Protein AF-A0A7Y4VG18-F1 (afdb_monomer_lite)

Foldseek 3Di:
DFDPAWDWAFQVVDPQTKIWIWGADPVQQKIWIWIDSPHPPDIDTDDIDHHDAQWANWDFDNYADPQFKTKTKTFRPDPVSVRDIDIDIDGRDDDD

Sequence (96 aa):
MARNDGFFATPAREPHSPLYCVGQDAASNRLVCLESEDNGETWRDHAVSEAVMNPYAIGGRREVTADGWIIGSFTDQTPEGGGKVYFFCIPAARKP

Secondary structure (DSSP, 8-state):
-EEEEEEEEB-TTSTTPPEEEEEEETTTTEEEEEEESSTTSS-EEEEEEEE-SSEEEEEE-SB--TTSEEEEEEEE-STTTTT-EEEEEEESS---

pLDDT: mean 88.81, std 12.31, range [38.75, 97.75]

Radius of gyration: 13.37 Å; chains: 1; bounding box: 31×26×40 Å

Structure (mmCIF, N/CA/C/O backbone):
data_AF-A0A7Y4VG18-F1
#
_entry.id   AF-A0A7Y4VG18-F1
#
loop_
_atom_site.group_PDB
_atom_site.id
_atom_site.type_symbol
_atom_site.label_atom_id
_atom_site.label_alt_id
_atom_site.label_comp_id
_atom_site.label_asym_id
_atom_site.label_entity_id
_atom_site.label_seq_id
_atom_site.pdbx_PDB_ins_code
_atom_site.Cartn_x
_atom_site.Cartn_y
_atom_site.Cartn_z
_atom_site.occupancy
_atom_site.B_iso_or_equiv
_atom_site.auth_seq_id
_atom_site.auth_comp_id
_atom_site.auth_asym_id
_atom_site.auth_atom_id
_atom_site.pdbx_PDB_model_num
ATOM 1 N N . MET A 1 1 ? 7.009 13.082 -1.336 1.00 44.50 1 MET A N 1
ATOM 2 C CA . MET A 1 1 ? 5.686 13.412 -1.920 1.00 44.50 1 MET A CA 1
ATOM 3 C C . MET A 1 1 ? 5.209 12.189 -2.676 1.00 44.50 1 MET A C 1
ATOM 5 O O . MET A 1 1 ? 5.946 11.725 -3.540 1.00 44.50 1 MET A O 1
ATOM 9 N N . ALA A 1 2 ? 4.039 11.653 -2.325 1.00 47.62 2 ALA A N 1
ATOM 10 C CA . ALA A 1 2 ? 3.449 10.535 -3.052 1.00 47.62 2 ALA A CA 1
ATOM 11 C C . ALA A 1 2 ? 3.122 10.961 -4.493 1.00 47.62 2 ALA A C 1
ATOM 13 O O . ALA A 1 2 ? 2.608 12.058 -4.712 1.00 47.62 2 ALA A O 1
ATOM 14 N N . ARG A 1 3 ? 3.444 10.121 -5.484 1.00 56.09 3 ARG A N 1
ATOM 15 C CA . ARG A 1 3 ? 2.876 10.265 -6.838 1.00 56.09 3 ARG A CA 1
ATOM 16 C C . ARG A 1 3 ? 1.362 10.005 -6.775 1.00 56.09 3 ARG A C 1
ATOM 18 O O . ARG A 1 3 ? 0.901 9.370 -5.836 1.00 56.09 3 ARG A O 1
ATOM 25 N N . ASN A 1 4 ? 0.609 10.442 -7.789 1.00 59.59 4 ASN A N 1
ATOM 26 C CA . ASN A 1 4 ? -0.855 10.274 -7.914 1.00 59.59 4 ASN A CA 1
ATOM 27 C C . ASN A 1 4 ? -1.365 8.808 -7.967 1.00 59.59 4 ASN A C 1
ATOM 29 O O . ASN A 1 4 ? -2.528 8.591 -8.293 1.00 59.59 4 ASN A O 1
ATOM 33 N N . ASP A 1 5 ? -0.528 7.818 -7.648 1.00 77.50 5 ASP A N 1
ATOM 34 C CA . ASP A 1 5 ? -0.896 6.405 -7.575 1.00 77.50 5 ASP A CA 1
ATOM 35 C C . ASP A 1 5 ? -0.954 5.952 -6.117 1.00 77.50 5 ASP A C 1
ATOM 37 O O . ASP A 1 5 ? -0.024 6.183 -5.337 1.00 77.50 5 ASP A O 1
ATOM 41 N N . GLY A 1 6 ? -2.037 5.266 -5.768 1.00 92.94 6 GLY A N 1
ATOM 42 C CA . GLY A 1 6 ? -2.283 4.790 -4.419 1.00 92.94 6 GLY A CA 1
ATOM 43 C C . GLY A 1 6 ? -3.755 4.493 -4.164 1.00 92.94 6 GLY A C 1
ATOM 44 O O . GLY A 1 6 ? -4.618 4.677 -5.024 1.00 92.94 6 GLY A O 1
ATOM 45 N N . PHE A 1 7 ? -4.054 4.037 -2.954 1.00 96.19 7 PHE A N 1
ATOM 46 C CA . PHE A 1 7 ? -5.425 3.828 -2.504 1.00 96.19 7 PHE A CA 1
ATOM 47 C C . PHE A 1 7 ? -5.549 4.032 -0.999 1.00 96.19 7 PHE A C 1
ATOM 49 O O . PHE A 1 7 ? -4.577 3.929 -0.250 1.00 96.19 7 PHE A O 1
ATOM 56 N N . PHE A 1 8 ? -6.784 4.279 -0.573 1.00 96.19 8 PHE A N 1
ATOM 57 C CA . PHE A 1 8 ? -7.146 4.291 0.833 1.00 96.19 8 PHE A CA 1
ATOM 58 C C . PHE A 1 8 ? -7.771 2.962 1.240 1.00 96.19 8 PHE A C 1
ATOM 60 O O . PHE A 1 8 ? -8.530 2.368 0.465 1.00 96.19 8 PHE A O 1
ATOM 67 N N . ALA A 1 9 ? -7.485 2.534 2.465 1.00 96.75 9 ALA A N 1
ATOM 68 C CA . ALA A 1 9 ? -8.125 1.394 3.102 1.00 96.75 9 ALA A CA 1
ATOM 69 C C . ALA A 1 9 ? -8.545 1.739 4.530 1.00 96.75 9 ALA A C 1
ATOM 71 O O . ALA A 1 9 ? -7.884 2.525 5.201 1.00 96.75 9 ALA A O 1
ATOM 72 N N . THR A 1 10 ? -9.632 1.148 5.009 1.00 96.06 10 THR A N 1
ATOM 73 C CA . THR A 1 10 ? -10.079 1.291 6.399 1.00 96.06 10 THR A CA 1
ATOM 74 C C . THR A 1 10 ? -10.910 0.066 6.807 1.00 96.06 10 THR A C 1
ATOM 76 O O . THR A 1 10 ? -11.454 -0.609 5.928 1.00 96.06 10 THR A O 1
ATOM 79 N N . PRO A 1 11 ? -10.989 -0.293 8.096 1.00 93.38 11 PRO A N 1
ATOM 80 C CA . PRO A 1 11 ? -11.997 -1.222 8.609 1.00 93.38 11 PRO A CA 1
ATOM 81 C C . PRO A 1 11 ? -13.399 -0.574 8.587 1.00 93.38 11 PRO A C 1
ATOM 83 O O . PRO A 1 11 ? -13.895 -0.108 9.607 1.00 93.38 11 PRO A O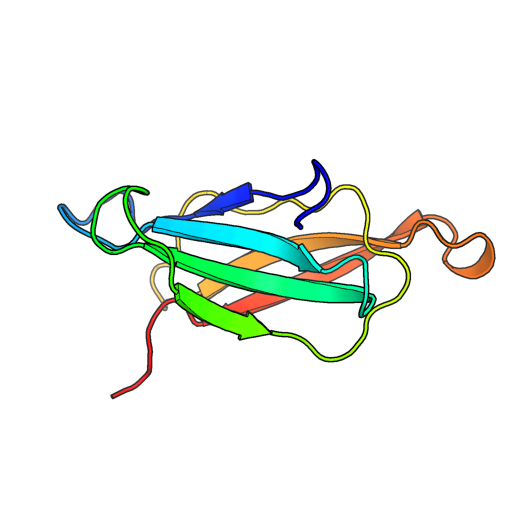 1
ATOM 86 N N . ALA A 1 12 ? -14.092 -0.526 7.441 1.00 84.38 12 ALA A N 1
ATOM 87 C CA . ALA A 1 12 ? -15.291 0.315 7.277 1.00 84.38 12 ALA A CA 1
ATOM 88 C C . ALA A 1 12 ? -16.483 -0.059 8.179 1.00 84.38 12 ALA A C 1
ATOM 90 O O . ALA A 1 12 ? -17.469 0.677 8.246 1.00 84.38 12 ALA A O 1
ATOM 91 N N . ARG A 1 13 ? -16.430 -1.214 8.851 1.00 86.56 13 ARG A N 1
ATOM 92 C CA . ARG A 1 13 ? -17.445 -1.655 9.820 1.00 86.56 13 ARG A CA 1
ATOM 93 C C . ARG A 1 13 ? -17.188 -1.177 11.249 1.00 86.56 13 ARG A C 1
ATOM 95 O O . ARG A 1 13 ? -18.067 -1.358 12.089 1.00 86.56 13 ARG A O 1
ATOM 102 N N . GLU A 1 14 ? -16.032 -0.586 11.526 1.00 86.75 14 GLU A N 1
ATOM 103 C CA . GLU A 1 14 ? -15.627 -0.137 12.855 1.00 86.75 14 GLU A CA 1
ATOM 104 C C . GLU A 1 14 ? -15.635 1.398 12.906 1.00 86.75 14 GLU A C 1
ATOM 106 O O . GLU A 1 14 ? -14.804 2.055 12.280 1.00 86.75 14 GLU A O 1
ATOM 111 N N . PRO A 1 15 ? -16.583 2.019 13.631 1.00 81.62 15 PRO A N 1
ATOM 112 C CA . PRO A 1 15 ? -16.564 3.461 13.832 1.00 81.62 15 PRO A CA 1
ATOM 113 C C . PRO A 1 15 ? -15.249 3.900 14.484 1.00 81.62 15 PRO A C 1
ATOM 115 O O . PRO A 1 15 ? -14.777 3.248 15.412 1.00 81.62 15 PRO A O 1
ATOM 118 N N . HIS A 1 16 ? -14.694 5.026 14.029 1.00 85.44 16 HIS A N 1
ATOM 119 C CA . HIS A 1 16 ? -13.410 5.568 14.501 1.00 85.44 16 HIS A CA 1
ATOM 120 C C . HIS A 1 16 ? -12.185 4.690 14.201 1.00 85.44 16 HIS A C 1
ATOM 122 O O . HIS A 1 16 ? -11.130 4.887 14.800 1.00 85.44 16 HIS A O 1
ATOM 128 N N . SER A 1 17 ? -12.299 3.738 13.273 1.00 90.88 17 SER A N 1
ATOM 129 C CA . SER A 1 17 ? -11.139 2.996 12.794 1.00 90.88 17 SER A CA 1
ATOM 130 C C . SER A 1 17 ? -10.176 3.900 12.017 1.00 90.88 17 SER A C 1
ATOM 132 O O . SER A 1 17 ? -10.630 4.811 11.315 1.00 90.88 17 SER A O 1
ATOM 134 N N . PRO A 1 18 ? -8.864 3.621 12.060 1.00 94.25 18 PRO A N 1
ATOM 135 C CA . PRO A 1 18 ? -7.887 4.382 11.298 1.00 94.25 18 PRO A CA 1
ATOM 136 C C . PRO A 1 18 ? -8.134 4.314 9.783 1.00 94.25 18 PRO A C 1
ATOM 138 O O . PRO A 1 18 ? -8.645 3.328 9.232 1.00 94.25 18 PRO A O 1
ATOM 141 N N . LEU A 1 19 ? -7.727 5.382 9.102 1.00 95.62 19 LEU A N 1
ATOM 142 C CA . LEU A 1 19 ? -7.614 5.467 7.654 1.00 95.62 19 LEU A CA 1
ATOM 143 C C . LEU A 1 19 ? -6.166 5.185 7.253 1.00 95.62 19 LEU A C 1
ATOM 145 O O . LEU A 1 19 ? -5.240 5.844 7.723 1.00 95.62 19 LEU A O 1
ATOM 149 N N . TYR A 1 20 ? -5.973 4.245 6.338 1.00 96.44 20 TYR A N 1
ATOM 150 C CA . TYR A 1 20 ? -4.672 3.949 5.755 1.00 96.44 20 TYR A CA 1
ATOM 151 C C . TYR A 1 20 ? -4.581 4.536 4.355 1.00 96.44 20 TYR A C 1
ATOM 153 O O . TYR A 1 20 ? -5.514 4.402 3.564 1.00 96.44 20 TYR A O 1
ATOM 161 N N . CYS A 1 21 ? -3.444 5.141 4.031 1.00 96.50 21 CYS A N 1
ATOM 162 C CA . CYS A 1 21 ? -3.111 5.617 2.694 1.00 96.50 21 CYS A CA 1
ATOM 163 C C . CYS A 1 21 ? -1.880 4.866 2.198 1.00 96.50 21 CYS A C 1
ATOM 165 O O . CYS A 1 21 ? -0.797 5.007 2.767 1.00 96.50 21 CYS A O 1
ATOM 167 N N . VAL A 1 22 ? -2.048 4.066 1.147 1.00 96.62 22 VAL A N 1
ATOM 168 C CA . VAL A 1 22 ? -0.954 3.339 0.504 1.00 96.62 22 VAL A CA 1
ATOM 169 C C . VAL A 1 22 ? -0.584 4.048 -0.785 1.00 96.62 22 VAL A C 1
ATOM 171 O O . VAL A 1 22 ? -1.442 4.295 -1.629 1.00 96.62 22 VAL A O 1
ATOM 174 N N . GLY A 1 23 ? 0.701 4.320 -0.963 1.00 94.69 23 GLY A N 1
ATOM 175 C CA . GLY A 1 23 ? 1.241 4.926 -2.173 1.00 94.69 23 GLY A CA 1
ATOM 176 C C . GLY A 1 23 ? 2.710 4.577 -2.356 1.00 94.69 23 GLY A C 1
ATOM 177 O O . GLY A 1 23 ? 3.197 3.575 -1.830 1.00 94.69 23 GLY A O 1
ATOM 178 N N . GLN A 1 24 ? 3.425 5.423 -3.093 1.00 91.81 24 GLN A N 1
ATOM 179 C CA . GLN A 1 24 ? 4.864 5.280 -3.300 1.00 91.81 24 GLN A CA 1
ATOM 180 C C . GLN A 1 24 ? 5.652 6.493 -2.822 1.00 91.81 24 GLN A C 1
ATOM 182 O O . GLN A 1 24 ? 5.241 7.637 -3.029 1.00 91.81 24 GLN A O 1
ATOM 187 N N . ASP A 1 25 ? 6.837 6.241 -2.277 1.00 88.94 25 ASP A N 1
ATOM 188 C CA . ASP A 1 25 ? 7.888 7.245 -2.195 1.00 88.94 25 ASP A CA 1
ATOM 189 C C . ASP A 1 25 ? 8.760 7.183 -3.455 1.00 88.94 25 ASP A C 1
ATOM 191 O O . ASP A 1 25 ? 9.585 6.284 -3.627 1.00 88.94 25 ASP A O 1
ATOM 195 N N . ALA A 1 26 ? 8.582 8.171 -4.334 1.00 77.56 26 ALA A N 1
ATOM 196 C CA . ALA A 1 26 ? 9.295 8.256 -5.604 1.00 77.56 26 ALA A CA 1
ATOM 197 C C . ALA A 1 26 ? 10.805 8.510 -5.448 1.00 77.56 26 ALA A C 1
ATOM 199 O O . ALA A 1 26 ? 11.556 8.243 -6.381 1.00 77.56 26 ALA A O 1
ATOM 200 N N . ALA A 1 27 ? 11.264 9.034 -4.306 1.00 83.69 27 ALA A N 1
ATOM 201 C CA . AL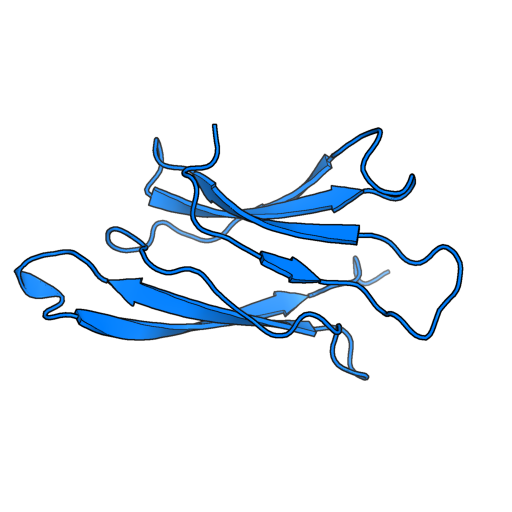A A 1 27 ? 12.692 9.264 -4.087 1.00 83.69 27 ALA A CA 1
ATOM 202 C C . ALA A 1 27 ? 13.445 7.959 -3.788 1.00 83.69 27 ALA A C 1
ATOM 204 O O . ALA A 1 27 ? 14.617 7.830 -4.137 1.00 83.69 27 ALA A O 1
ATOM 205 N N . SER A 1 28 ? 12.773 6.995 -3.152 1.00 84.94 28 SER A N 1
ATOM 206 C CA . SER A 1 28 ? 13.377 5.738 -2.701 1.00 84.94 28 SER A CA 1
ATOM 207 C C . SER A 1 28 ? 12.847 4.490 -3.416 1.00 84.94 28 SER A C 1
ATOM 209 O O . SER A 1 28 ? 13.342 3.395 -3.148 1.00 84.94 28 SER A O 1
ATOM 211 N N . ASN A 1 29 ? 11.885 4.647 -4.335 1.00 88.56 29 ASN A N 1
ATOM 212 C CA . ASN A 1 29 ? 11.162 3.565 -5.009 1.00 88.56 29 ASN A CA 1
ATOM 213 C C . ASN A 1 29 ? 10.599 2.542 -4.015 1.00 88.56 29 ASN A C 1
ATOM 215 O O . ASN A 1 29 ? 10.816 1.343 -4.147 1.00 88.56 29 ASN A O 1
ATOM 219 N N . ARG A 1 30 ? 9.904 3.009 -2.978 1.00 92.38 30 ARG A N 1
ATOM 220 C CA . ARG A 1 30 ? 9.299 2.147 -1.950 1.00 92.38 30 ARG A CA 1
ATOM 221 C C . ARG A 1 30 ? 7.792 2.305 -1.941 1.00 92.38 30 ARG A C 1
ATOM 223 O O . ARG A 1 30 ? 7.286 3.390 -2.224 1.00 92.38 30 ARG A O 1
ATOM 230 N N . LEU A 1 31 ? 7.085 1.248 -1.553 1.00 94.25 31 LEU A N 1
ATOM 231 C CA . LEU A 1 31 ? 5.703 1.371 -1.111 1.00 94.25 31 LEU A CA 1
ATOM 232 C C . LEU A 1 31 ? 5.694 1.947 0.302 1.00 94.25 31 LEU A C 1
ATOM 234 O O . LEU A 1 31 ? 6.463 1.517 1.167 1.00 94.25 31 LEU A O 1
ATOM 238 N N . VAL A 1 32 ? 4.814 2.915 0.526 1.00 94.75 32 VAL A N 1
ATOM 239 C CA . VAL A 1 32 ? 4.629 3.571 1.820 1.00 94.75 32 VAL A CA 1
ATOM 240 C C . VAL A 1 32 ? 3.172 3.468 2.230 1.00 94.75 32 VAL A C 1
ATOM 242 O O . VAL A 1 32 ? 2.273 3.644 1.407 1.00 94.75 32 VAL A O 1
ATOM 245 N N . CYS A 1 33 ? 2.950 3.169 3.502 1.00 95.94 33 CYS A N 1
ATOM 246 C CA . CYS A 1 33 ? 1.650 3.206 4.142 1.00 95.94 33 CYS A CA 1
ATOM 247 C C . CYS A 1 33 ? 1.688 4.268 5.230 1.00 95.94 33 CYS A C 1
ATOM 249 O O . CYS A 1 33 ? 2.514 4.191 6.142 1.00 95.94 33 CYS A O 1
ATOM 251 N N . LEU A 1 34 ? 0.774 5.223 5.135 1.00 95.75 34 LEU A N 1
ATOM 252 C CA . LEU A 1 34 ? 0.493 6.184 6.188 1.00 95.75 34 LEU A CA 1
ATOM 253 C C . LEU A 1 34 ? -0.794 5.787 6.898 1.00 95.75 34 LEU A C 1
ATOM 255 O O . LEU A 1 34 ? -1.678 5.177 6.297 1.00 95.75 34 LEU A O 1
ATOM 259 N N . GLU A 1 35 ? -0.895 6.161 8.161 1.00 96.12 35 GLU A N 1
ATOM 260 C CA . GLU A 1 35 ? -2.066 5.956 9.003 1.00 96.12 35 GLU A CA 1
ATOM 261 C C . GLU A 1 35 ? -2.554 7.304 9.531 1.00 96.12 35 GLU A C 1
ATOM 263 O O . GLU A 1 35 ? -1.753 8.178 9.871 1.00 96.12 35 GLU A O 1
ATOM 268 N N . SER A 1 36 ? -3.870 7.452 9.610 1.00 95.19 36 SER A N 1
ATOM 269 C CA . SER A 1 36 ? -4.553 8.576 10.233 1.00 95.19 36 SER A CA 1
ATOM 270 C C . SER A 1 36 ? -5.633 8.054 11.177 1.00 95.19 36 SER A C 1
ATOM 272 O O . SER A 1 36 ? -6.468 7.241 10.785 1.00 95.19 36 SER A O 1
ATOM 274 N N . GLU A 1 37 ? -5.627 8.530 12.420 1.00 94.56 37 GLU A N 1
ATOM 275 C CA . GLU A 1 37 ? -6.644 8.212 13.438 1.00 94.56 37 GLU A CA 1
ATOM 276 C C . GLU 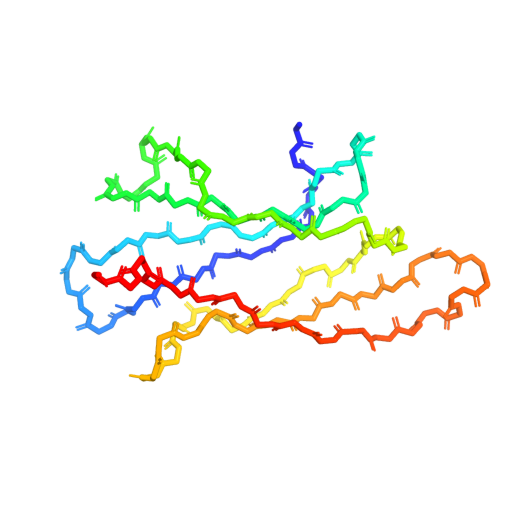A 1 37 ? -7.767 9.268 13.490 1.00 94.56 37 GLU A C 1
ATOM 278 O O . GLU A 1 37 ? -8.773 9.087 14.170 1.00 94.56 37 GLU A O 1
ATOM 283 N N . ASP A 1 38 ? -7.615 10.367 12.750 1.00 93.50 38 ASP A N 1
ATOM 284 C CA . ASP A 1 38 ? -8.474 11.556 12.764 1.00 93.50 38 ASP A CA 1
ATOM 285 C C . ASP A 1 38 ? -9.081 11.846 11.381 1.00 93.50 38 ASP A C 1
ATOM 287 O O . ASP A 1 38 ? -9.323 12.989 11.002 1.00 93.50 38 ASP A O 1
ATOM 291 N N . ASN A 1 39 ? -9.353 10.784 10.617 1.00 90.44 39 ASN A N 1
ATOM 292 C CA . ASN A 1 39 ? -10.023 10.854 9.316 1.00 90.44 39 ASN A CA 1
ATOM 293 C C . ASN A 1 39 ? -9.305 11.750 8.280 1.00 90.44 39 ASN A C 1
ATOM 295 O O . ASN A 1 39 ? -9.927 12.375 7.419 1.00 90.44 39 ASN A O 1
ATOM 299 N N . GLY A 1 40 ? -7.978 11.772 8.339 1.00 92.94 40 GLY A N 1
ATOM 300 C CA . GLY A 1 40 ? -7.094 12.407 7.370 1.00 92.94 40 GLY A CA 1
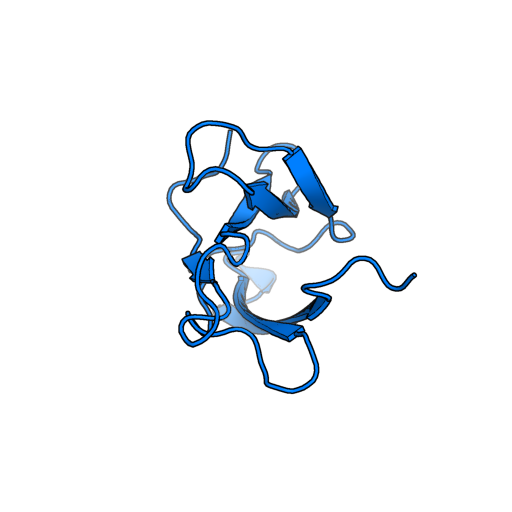ATOM 301 C C . GLY A 1 40 ? -6.609 13.804 7.748 1.00 92.94 40 GLY A C 1
ATOM 302 O O . GLY A 1 40 ? -5.941 14.421 6.914 1.00 92.94 40 GLY A O 1
ATOM 303 N N . GLU A 1 41 ? -6.907 14.301 8.954 1.00 95.56 41 GLU A N 1
ATOM 304 C CA . GLU A 1 41 ? -6.387 15.590 9.438 1.00 95.56 41 GLU A CA 1
ATOM 305 C C . GLU A 1 41 ? -4.880 15.517 9.722 1.00 95.56 41 GLU A C 1
ATOM 307 O O . GLU A 1 41 ? -4.127 16.411 9.324 1.00 95.56 41 GLU A O 1
ATOM 312 N N . THR A 1 42 ? -4.416 14.427 10.334 1.00 95.06 42 THR A N 1
ATOM 313 C CA . THR A 1 42 ? -3.000 14.136 10.563 1.00 95.06 42 THR A CA 1
ATOM 314 C C . THR A 1 42 ? -2.625 12.745 10.066 1.00 95.06 42 THR A C 1
ATOM 316 O O . THR A 1 42 ? -3.445 11.831 9.987 1.00 95.06 42 THR A O 1
ATOM 319 N N . TRP A 1 43 ? -1.354 12.593 9.687 1.00 95.25 43 TRP A N 1
ATOM 320 C CA . TRP A 1 43 ? -0.815 11.367 9.103 1.00 95.25 43 TRP A CA 1
ATOM 321 C C . TRP A 1 43 ? 0.513 11.005 9.758 1.00 95.25 43 TRP A C 1
ATOM 323 O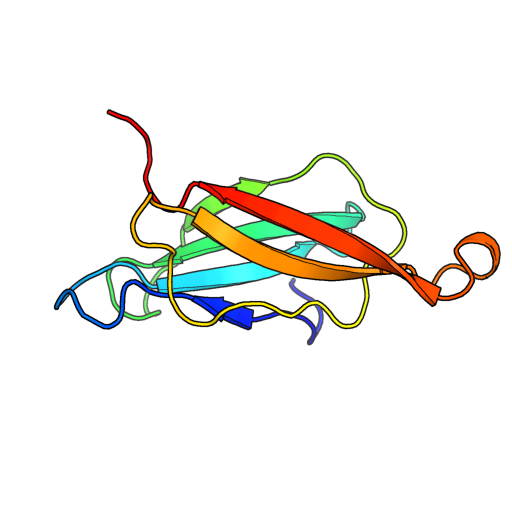 O . TRP A 1 43 ? 1.362 11.874 9.970 1.00 95.25 43 TRP A O 1
ATOM 333 N N . ARG A 1 44 ? 0.711 9.715 10.033 1.00 94.56 44 ARG A N 1
ATOM 334 C CA . ARG A 1 44 ? 1.971 9.152 10.534 1.00 94.56 44 ARG A CA 1
ATOM 335 C C . ARG A 1 44 ? 2.433 7.982 9.676 1.00 94.56 44 ARG A C 1
ATOM 337 O O . ARG A 1 44 ? 1.613 7.290 9.072 1.00 94.56 44 ARG A O 1
ATOM 344 N N . ASP A 1 45 ? 3.739 7.745 9.655 1.00 94.25 45 ASP A N 1
ATOM 345 C CA . ASP A 1 45 ? 4.310 6.565 9.008 1.00 94.25 45 ASP A CA 1
ATOM 346 C C . ASP A 1 45 ? 3.831 5.291 9.713 1.00 94.25 45 ASP A C 1
ATOM 348 O O . ASP A 1 45 ? 3.980 5.148 10.929 1.00 94.25 45 ASP A O 1
ATOM 352 N N . HIS A 1 46 ? 3.282 4.358 8.936 1.00 94.88 46 HIS A N 1
ATOM 353 C CA . HIS A 1 46 ? 2.796 3.070 9.433 1.00 94.88 46 HIS A CA 1
ATOM 354 C C . HIS A 1 46 ? 3.689 1.913 8.991 1.00 94.88 46 HIS A C 1
ATOM 356 O O . HIS A 1 46 ? 4.134 1.104 9.805 1.00 94.88 46 HIS A O 1
ATOM 362 N N . ALA A 1 47 ? 3.990 1.848 7.693 1.00 95.38 47 ALA A N 1
ATOM 363 C CA . ALA A 1 47 ? 4.860 0.826 7.125 1.00 95.38 47 ALA A CA 1
ATOM 364 C C . ALA A 1 47 ? 5.567 1.329 5.865 1.00 95.38 47 ALA A C 1
ATOM 366 O O . ALA A 1 47 ? 5.020 2.124 5.101 1.00 95.38 47 ALA A O 1
ATOM 367 N N . VAL A 1 48 ? 6.773 0.818 5.625 1.00 94.62 48 VAL A N 1
ATOM 368 C CA . VAL A 1 48 ? 7.570 1.112 4.431 1.00 94.62 48 VAL A CA 1
ATOM 369 C C . VAL A 1 48 ? 8.195 -0.187 3.937 1.00 94.62 48 VAL A C 1
ATOM 371 O O . VAL A 1 48 ? 8.750 -0.946 4.731 1.00 94.62 48 VAL A O 1
ATOM 374 N N . SER A 1 49 ? 8.099 -0.458 2.637 1.00 93.94 49 SER A N 1
ATOM 375 C CA . SER A 1 49 ? 8.709 -1.647 2.039 1.00 93.94 49 SER A CA 1
ATOM 376 C C . SER A 1 49 ? 10.227 -1.505 1.874 1.00 93.94 49 SER A C 1
ATOM 378 O O . SER A 1 49 ? 10.803 -0.416 1.971 1.00 93.94 49 SER A O 1
ATOM 380 N N . GLU A 1 50 ? 10.885 -2.609 1.524 1.00 92.69 50 GLU A N 1
ATOM 381 C CA . GLU A 1 50 ? 12.157 -2.536 0.800 1.00 92.69 50 GLU A CA 1
ATOM 382 C C . GLU A 1 50 ? 11.974 -1.813 -0.548 1.00 92.69 50 GLU A C 1
ATOM 384 O O . GLU A 1 50 ? 10.848 -1.559 -0.989 1.00 92.69 50 GLU A O 1
ATOM 389 N N . ALA A 1 51 ? 13.077 -1.452 -1.205 1.00 90.69 51 ALA A N 1
ATOM 390 C CA . ALA A 1 51 ? 13.000 -0.858 -2.535 1.00 90.69 51 ALA A CA 1
ATOM 391 C C . ALA A 1 51 ? 12.363 -1.848 -3.527 1.00 90.69 51 ALA A C 1
ATOM 393 O O . ALA A 1 51 ? 12.742 -3.016 -3.589 1.00 90.69 51 ALA A O 1
ATOM 394 N N . VAL A 1 52 ? 11.406 -1.360 -4.307 1.00 88.31 52 VAL A N 1
ATOM 395 C CA . VAL A 1 52 ? 10.712 -2.084 -5.373 1.00 88.31 52 VAL A CA 1
ATOM 396 C C . VAL A 1 52 ? 11.025 -1.447 -6.728 1.00 88.31 52 VAL A C 1
ATOM 398 O O . VAL A 1 52 ? 11.484 -0.309 -6.813 1.00 88.31 52 VAL A O 1
ATOM 401 N N . MET A 1 53 ? 10.803 -2.182 -7.815 1.00 85.06 53 MET A N 1
ATOM 402 C CA . MET A 1 53 ? 11.025 -1.667 -9.169 1.00 85.06 53 MET A CA 1
ATOM 403 C C . MET A 1 53 ? 9.855 -0.768 -9.587 1.00 85.06 53 MET A C 1
ATOM 405 O O . MET A 1 53 ? 8.709 -1.208 -9.541 1.00 85.06 53 MET A O 1
ATOM 409 N N . ASN A 1 54 ? 10.172 0.488 -9.935 1.00 86.38 54 ASN A N 1
ATOM 410 C CA . ASN A 1 54 ? 9.301 1.557 -10.458 1.00 86.38 54 ASN A CA 1
ATOM 411 C C . ASN A 1 54 ? 7.778 1.287 -10.350 1.00 86.38 54 ASN A C 1
ATOM 413 O O . ASN A 1 54 ? 7.134 0.984 -11.364 1.00 86.38 54 ASN A O 1
ATOM 417 N N . PRO A 1 55 ? 7.202 1.362 -9.135 1.00 87.81 55 PRO A N 1
ATOM 418 C CA . PRO A 1 55 ? 5.825 0.957 -8.906 1.00 87.81 55 PRO A CA 1
ATOM 419 C C . PRO A 1 55 ? 4.847 1.950 -9.545 1.00 87.81 55 PRO A C 1
ATOM 421 O O . PRO A 1 55 ? 4.908 3.162 -9.326 1.00 87.81 55 PRO A O 1
ATOM 424 N N . TYR A 1 56 ? 3.908 1.415 -10.317 1.00 88.69 56 TYR A N 1
ATOM 425 C CA . TYR A 1 56 ? 2.869 2.154 -11.030 1.00 88.69 56 TYR A CA 1
ATOM 426 C C . TYR A 1 56 ? 1.501 1.498 -10.831 1.00 88.69 56 TYR A C 1
ATOM 428 O O . TYR A 1 56 ? 1.420 0.312 -10.502 1.00 88.69 56 TYR A O 1
ATOM 436 N N . ALA A 1 57 ? 0.420 2.255 -11.043 1.00 91.88 57 ALA A N 1
ATOM 437 C CA . ALA A 1 57 ? -0.956 1.761 -10.943 1.00 91.88 57 ALA A CA 1
ATOM 438 C C . ALA A 1 57 ? -1.206 1.024 -9.615 1.00 91.88 57 ALA A C 1
ATOM 440 O O . ALA A 1 57 ? -1.748 -0.084 -9.575 1.00 91.88 57 ALA A O 1
ATOM 441 N N . ILE A 1 58 ? -0.744 1.637 -8.522 1.00 95.31 58 ILE A N 1
ATOM 442 C CA . ILE A 1 58 ? -0.891 1.101 -7.172 1.00 95.31 58 ILE A CA 1
ATOM 443 C C . ILE A 1 58 ? -2.375 1.132 -6.814 1.00 95.31 58 ILE A C 1
ATOM 445 O O . ILE A 1 58 ? -3.004 2.189 -6.809 1.00 95.31 58 ILE A O 1
ATOM 449 N N . GLY A 1 59 ? -2.930 -0.029 -6.493 1.00 96.00 59 GLY A N 1
ATOM 450 C CA . GLY A 1 59 ? -4.328 -0.177 -6.117 1.00 96.00 59 GLY A CA 1
ATOM 451 C C . GLY A 1 59 ? -4.516 -1.307 -5.120 1.00 96.00 59 GLY A C 1
ATOM 452 O O . GLY A 1 59 ? -3.618 -2.113 -4.885 1.00 96.00 59 GLY A O 1
ATOM 453 N N . GLY A 1 60 ? -5.699 -1.383 -4.525 1.00 96.44 60 GLY A N 1
ATOM 454 C CA . GLY A 1 60 ? -5.965 -2.420 -3.544 1.00 96.44 60 GLY A CA 1
ATOM 455 C C . GLY A 1 60 ? -7.383 -2.429 -3.012 1.00 96.44 60 GLY A C 1
ATOM 456 O O . GLY A 1 60 ? -8.280 -1.725 -3.493 1.00 96.44 60 GLY A O 1
ATOM 457 N N . ARG A 1 61 ? -7.586 -3.291 -2.018 1.00 96.69 61 ARG A N 1
ATOM 458 C CA . ARG A 1 61 ? -8.866 -3.447 -1.334 1.00 96.69 61 ARG A CA 1
ATOM 459 C C . ARG A 1 61 ? -9.072 -2.259 -0.393 1.00 96.69 61 ARG A C 1
ATOM 461 O O . ARG A 1 61 ? -8.244 -2.004 0.469 1.00 96.69 61 ARG A O 1
ATOM 468 N N . ARG A 1 62 ? -10.210 -1.569 -0.535 1.00 95.31 62 ARG A N 1
ATOM 469 C CA . ARG A 1 62 ? -10.598 -0.422 0.317 1.00 95.31 62 ARG A CA 1
ATOM 470 C C . ARG A 1 62 ? -10.963 -0.816 1.752 1.00 95.31 62 ARG A C 1
ATOM 472 O O . ARG A 1 62 ? -11.061 0.039 2.618 1.00 95.31 62 ARG A O 1
ATOM 479 N N . GLU A 1 63 ? -11.168 -2.106 1.974 1.00 96.12 63 GLU A N 1
ATOM 480 C CA . GLU A 1 63 ? -11.526 -2.690 3.259 1.00 96.12 63 GLU A CA 1
ATOM 481 C C . GLU A 1 63 ? -10.326 -3.475 3.798 1.00 96.12 63 GLU A C 1
ATOM 483 O O . GLU A 1 63 ? -9.770 -4.319 3.080 1.00 96.12 63 GLU A O 1
ATOM 488 N N . VAL A 1 64 ? -9.957 -3.247 5.057 1.00 95.75 64 VAL A N 1
ATOM 489 C CA . VAL A 1 64 ? -8.982 -4.089 5.771 1.00 95.75 64 VAL A CA 1
ATOM 490 C C . VAL A 1 64 ? -9.550 -5.507 5.907 1.00 95.75 64 VAL A C 1
ATOM 492 O O . VAL A 1 64 ? -10.757 -5.709 6.057 1.00 95.75 64 VAL A O 1
ATOM 495 N N . THR A 1 65 ? -8.731 -6.539 5.725 1.00 94.19 65 THR A N 1
ATOM 496 C CA . THR A 1 65 ? -9.205 -7.923 5.876 1.00 94.19 65 THR A CA 1
ATOM 497 C C . THR A 1 65 ? -9.581 -8.207 7.328 1.00 94.19 65 THR A C 1
ATOM 499 O O . THR A 1 65 ? -9.075 -7.570 8.246 1.00 94.19 65 THR A O 1
ATOM 502 N N . ALA A 1 66 ? -10.475 -9.173 7.551 1.00 91.25 66 ALA A N 1
ATOM 503 C CA . ALA A 1 66 ? -10.938 -9.510 8.901 1.00 91.25 66 ALA A CA 1
ATOM 504 C C . ALA A 1 66 ? -9.797 -9.967 9.835 1.00 91.25 66 ALA A C 1
ATOM 506 O O . ALA A 1 66 ? -9.917 -9.878 11.050 1.00 91.25 66 ALA A O 1
ATOM 507 N N . ASP A 1 67 ? -8.693 -10.449 9.265 1.00 91.38 67 ASP A N 1
ATOM 508 C CA . ASP A 1 67 ? -7.462 -10.846 9.947 1.00 91.38 67 ASP A CA 1
ATOM 509 C C . ASP A 1 67 ? -6.380 -9.745 9.964 1.00 91.38 67 ASP A C 1
ATOM 511 O O . ASP A 1 67 ? -5.239 -10.006 10.341 1.00 91.38 67 ASP A O 1
ATOM 515 N N . GLY A 1 68 ? -6.734 -8.506 9.606 1.00 93.00 68 GLY A N 1
ATOM 516 C CA . GLY A 1 68 ? -5.909 -7.324 9.853 1.00 93.00 68 GLY A CA 1
ATOM 517 C C . GLY A 1 68 ? -4.876 -7.007 8.774 1.00 93.00 68 GLY A C 1
ATOM 518 O O . GLY A 1 68 ? -3.796 -6.524 9.110 1.00 93.00 68 GLY A O 1
ATOM 519 N N . TRP A 1 69 ? -5.181 -7.236 7.494 1.00 96.44 69 TRP A N 1
ATOM 520 C CA . TRP A 1 69 ? -4.292 -6.904 6.375 1.00 96.44 69 TRP A CA 1
ATOM 521 C C . TRP A 1 69 ? -4.882 -5.867 5.423 1.00 96.44 69 TRP A C 1
ATOM 523 O O . TRP A 1 69 ? -6.051 -5.908 5.042 1.00 96.44 69 TRP A O 1
ATOM 533 N N . ILE A 1 70 ? -4.020 -4.974 4.958 1.00 97.56 70 ILE A N 1
ATOM 534 C CA . ILE A 1 70 ? -4.224 -4.143 3.777 1.00 97.56 70 ILE A CA 1
ATOM 535 C C . ILE A 1 70 ? -3.583 -4.891 2.612 1.00 97.56 70 ILE A C 1
ATOM 537 O O . ILE A 1 70 ? -2.393 -5.198 2.653 1.00 97.56 70 ILE A O 1
ATOM 541 N N . ILE A 1 71 ? -4.363 -5.202 1.580 1.00 97.75 71 ILE A N 1
ATOM 542 C CA . ILE A 1 71 ? -3.889 -5.964 0.421 1.00 97.75 71 ILE A CA 1
ATOM 543 C C . ILE A 1 71 ? -4.040 -5.150 -0.856 1.00 97.75 71 ILE A C 1
ATOM 545 O O . ILE A 1 71 ? -5.037 -4.446 -1.053 1.00 97.75 71 ILE A O 1
ATOM 549 N N . GLY A 1 72 ? -3.059 -5.275 -1.738 1.00 97.38 72 GLY A N 1
ATOM 550 C CA . GLY A 1 72 ? -3.045 -4.542 -2.990 1.00 97.38 72 GLY A CA 1
ATOM 551 C C . GLY A 1 72 ? -2.099 -5.131 -4.017 1.00 97.38 72 GLY A C 1
ATOM 552 O O . GLY A 1 72 ? -1.516 -6.203 -3.834 1.00 97.38 72 GLY A O 1
ATOM 553 N N . SER A 1 73 ? -1.977 -4.406 -5.117 1.00 97.06 73 SER A N 1
ATOM 554 C CA . SER A 1 73 ? -1.065 -4.709 -6.203 1.00 97.06 73 SER A CA 1
ATOM 555 C C . SER A 1 73 ? -0.471 -3.439 -6.793 1.00 97.06 73 SER A C 1
ATOM 557 O O . SER A 1 73 ? -1.051 -2.357 -6.692 1.00 97.06 73 SER A O 1
ATOM 559 N N . PHE A 1 74 ? 0.659 -3.591 -7.466 1.00 95.25 74 PHE A N 1
ATOM 560 C CA . PHE A 1 74 ? 1.216 -2.577 -8.351 1.00 95.25 74 PHE A CA 1
ATOM 561 C C . PHE A 1 74 ? 1.746 -3.240 -9.622 1.00 95.25 74 PHE A C 1
ATOM 563 O O . PHE A 1 74 ? 2.007 -4.444 -9.656 1.00 95.25 74 PHE A O 1
ATOM 570 N N . THR A 1 75 ? 1.893 -2.442 -10.668 1.00 93.56 75 THR A N 1
ATOM 571 C CA . THR A 1 75 ? 2.525 -2.837 -11.925 1.00 93.56 75 THR A CA 1
ATOM 572 C C . THR A 1 75 ? 3.934 -2.266 -11.966 1.00 93.56 75 THR A C 1
ATOM 574 O O . THR A 1 75 ? 4.132 -1.095 -11.651 1.00 93.56 75 THR A O 1
ATOM 577 N N . ASP A 1 76 ? 4.913 -3.073 -12.356 1.00 90.94 76 ASP A N 1
ATOM 578 C CA . ASP A 1 76 ? 6.263 -2.590 -12.639 1.00 90.94 76 ASP A CA 1
ATOM 579 C C . ASP A 1 76 ? 6.294 -1.933 -14.027 1.00 90.94 76 ASP A C 1
ATOM 581 O O . ASP A 1 76 ? 6.031 -2.582 -15.046 1.00 90.94 76 ASP A O 1
ATOM 585 N N . GLN A 1 77 ? 6.585 -0.630 -14.059 1.00 86.81 77 GLN A N 1
ATOM 586 C CA . GLN A 1 77 ? 6.624 0.173 -15.286 1.00 86.81 77 GLN A CA 1
ATOM 587 C C . GLN A 1 77 ? 8.029 0.246 -15.913 1.00 86.81 77 GLN A C 1
ATOM 589 O O . GLN A 1 77 ? 8.255 1.020 -16.845 1.00 86.81 77 GLN A O 1
ATOM 594 N N . THR A 1 78 ? 9.009 -0.508 -15.412 1.00 86.06 78 THR A N 1
ATOM 595 C CA . THR A 1 78 ? 10.310 -0.605 -16.087 1.00 86.06 78 THR A CA 1
ATOM 596 C C . THR A 1 78 ? 10.177 -1.324 -17.440 1.00 86.06 78 THR A C 1
ATOM 598 O O . THR A 1 78 ? 9.346 -2.230 -17.583 1.00 86.06 78 THR A O 1
ATOM 601 N N . PRO A 1 79 ? 10.986 -0.958 -18.456 1.00 84.00 79 PRO A N 1
ATOM 602 C CA . PRO A 1 79 ? 11.028 -1.681 -19.728 1.00 84.00 79 PRO A CA 1
ATOM 603 C C . PRO A 1 79 ? 11.294 -3.184 -19.550 1.00 84.00 79 PRO A C 1
ATOM 605 O O . PRO A 1 79 ? 10.689 -4.007 -20.235 1.00 84.00 79 PRO A O 1
ATOM 608 N N . GLU A 1 80 ? 12.158 -3.545 -18.599 1.00 84.00 80 GLU A N 1
ATOM 609 C CA . GLU A 1 80 ? 12.525 -4.925 -18.264 1.00 84.00 80 GLU A CA 1
ATOM 610 C C . GLU A 1 80 ? 11.424 -5.649 -17.474 1.00 84.00 80 GLU A C 1
ATOM 612 O O . GLU A 1 80 ? 11.253 -6.868 -17.592 1.00 84.00 80 GLU A O 1
ATOM 617 N N . GLY A 1 81 ? 10.663 -4.900 -16.675 1.00 74.75 81 GLY A N 1
ATOM 618 C CA . GLY A 1 81 ? 9.528 -5.385 -15.898 1.00 74.75 81 GLY A CA 1
ATOM 619 C C . GLY A 1 81 ? 8.371 -5.855 -16.771 1.00 74.75 81 GLY A C 1
ATOM 620 O O . GLY A 1 81 ? 7.604 -6.720 -16.349 1.00 74.75 81 GLY A O 1
ATOM 621 N N . GLY A 1 82 ? 8.257 -5.344 -18.001 1.00 82.25 82 GLY A N 1
ATOM 622 C CA . GLY A 1 82 ? 7.290 -5.815 -18.996 1.00 82.25 82 GLY A CA 1
ATOM 623 C C . GLY A 1 82 ? 5.829 -5.714 -18.545 1.00 82.25 82 GLY A C 1
ATOM 624 O O . GLY A 1 82 ? 5.000 -6.497 -19.006 1.00 82.25 82 GLY A O 1
ATOM 625 N N . GLY A 1 83 ? 5.511 -4.809 -17.611 1.00 86.19 83 GLY A N 1
ATOM 626 C CA . GLY A 1 83 ? 4.168 -4.680 -17.043 1.00 86.19 83 GLY A CA 1
ATOM 627 C C . GLY A 1 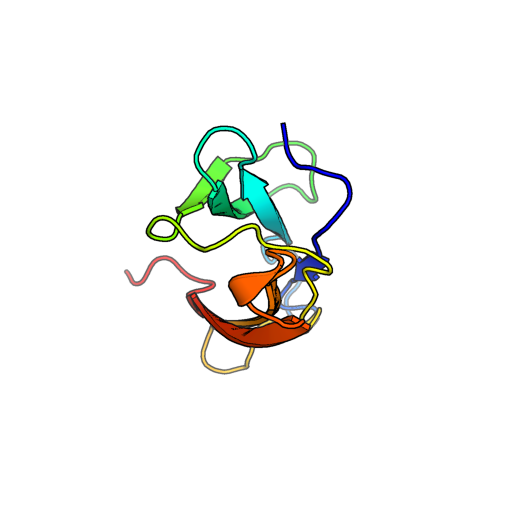83 ? 3.775 -5.816 -16.094 1.00 86.19 83 GLY A C 1
ATOM 628 O O . GLY A 1 83 ? 2.587 -6.100 -15.938 1.00 86.19 83 GLY A O 1
ATOM 629 N N . LYS A 1 84 ? 4.746 -6.500 -15.471 1.00 93.75 84 LYS A N 1
ATOM 630 C CA . LYS A 1 84 ? 4.468 -7.502 -14.433 1.00 93.75 84 LYS A CA 1
ATOM 631 C C . LYS A 1 84 ? 3.686 -6.888 -13.277 1.00 93.75 84 LYS A C 1
ATOM 633 O O . LYS A 1 84 ? 3.968 -5.776 -12.835 1.00 93.75 84 LYS A O 1
ATOM 638 N N . VAL A 1 85 ? 2.741 -7.666 -12.760 1.00 95.06 85 VAL A N 1
ATOM 639 C CA . VAL A 1 85 ? 1.930 -7.303 -11.599 1.00 95.06 85 VAL A CA 1
ATOM 640 C C . VAL A 1 85 ? 2.480 -7.998 -10.364 1.00 95.06 85 VAL A C 1
ATOM 642 O O . VAL A 1 85 ? 2.688 -9.213 -10.361 1.00 95.06 85 VAL A O 1
ATOM 645 N N . TYR A 1 86 ? 2.679 -7.219 -9.310 1.00 95.50 86 TYR A N 1
ATOM 646 C CA . TYR A 1 86 ? 3.125 -7.678 -8.004 1.00 95.50 86 TYR A CA 1
ATOM 647 C C . TYR A 1 86 ? 2.017 -7.452 -6.986 1.00 95.50 86 TYR A C 1
ATOM 649 O O . TYR A 1 86 ? 1.333 -6.431 -7.024 1.00 95.50 86 TYR A O 1
ATOM 657 N N . PHE A 1 87 ? 1.858 -8.399 -6.067 1.00 96.88 87 PHE A N 1
ATOM 658 C CA . PHE A 1 87 ? 0.902 -8.318 -4.967 1.00 96.88 87 PHE A CA 1
ATOM 659 C C . PHE A 1 87 ? 1.640 -8.059 -3.661 1.00 96.88 87 PHE A C 1
ATOM 661 O O . PHE A 1 87 ? 2.765 -8.524 -3.475 1.00 96.88 87 PHE A O 1
ATOM 668 N N . PHE A 1 88 ? 0.993 -7.348 -2.746 1.00 96.12 88 PHE A N 1
ATOM 669 C CA . PHE A 1 88 ? 1.533 -7.083 -1.419 1.00 96.12 88 PHE A CA 1
ATOM 670 C C . PHE A 1 88 ? 0.457 -7.173 -0.342 1.00 96.12 88 PHE A C 1
ATOM 672 O O . PHE A 1 88 ? -0.741 -7.026 -0.602 1.00 96.12 88 PHE A O 1
ATOM 679 N N . CYS A 1 89 ? 0.923 -7.369 0.888 1.00 96.31 89 CYS A N 1
ATOM 680 C CA . CYS A 1 89 ? 0.135 -7.259 2.101 1.00 96.31 89 CYS A CA 1
ATOM 681 C C . CYS A 1 89 ? 0.885 -6.407 3.134 1.00 96.31 89 CYS A C 1
ATOM 683 O O . CYS A 1 89 ? 2.105 -6.495 3.266 1.00 96.31 89 CYS A O 1
ATOM 685 N N . ILE A 1 90 ? 0.147 -5.567 3.854 1.00 96.25 90 ILE A N 1
ATOM 686 C CA . ILE A 1 90 ? 0.650 -4.697 4.921 1.00 96.25 90 ILE A CA 1
ATOM 687 C C . ILE A 1 90 ? -0.224 -4.960 6.155 1.00 96.25 90 ILE A C 1
ATOM 689 O O . ILE A 1 90 ? -1.449 -4.935 6.022 1.00 96.25 90 ILE A O 1
ATOM 693 N N . PRO A 1 91 ? 0.336 -5.236 7.343 1.00 95.19 91 PRO A N 1
ATOM 694 C CA . PRO A 1 91 ? -0.464 -5.358 8.562 1.00 95.19 91 PRO A CA 1
ATOM 695 C C . PRO A 1 91 ? -1.192 -4.040 8.850 1.00 95.19 91 PRO A C 1
ATOM 697 O O . PRO A 1 91 ? -0.558 -2.995 8.802 1.00 95.19 91 PRO A O 1
ATOM 700 N N . ALA A 1 92 ? -2.490 -4.059 9.153 1.00 89.81 92 ALA A N 1
ATOM 701 C CA . ALA A 1 92 ? -3.258 -2.858 9.493 1.00 89.81 92 ALA A CA 1
ATOM 702 C C . ALA A 1 92 ? -3.001 -2.418 10.946 1.00 89.81 92 ALA A C 1
ATOM 704 O O . ALA A 1 92 ? -2.785 -1.246 11.216 1.00 89.81 92 ALA A O 1
ATOM 705 N N . ALA A 1 93 ? -2.897 -3.347 11.893 1.00 78.50 93 ALA A N 1
ATOM 706 C CA . ALA A 1 93 ? -2.583 -3.015 13.281 1.00 78.50 93 ALA A CA 1
ATOM 707 C C . ALA A 1 93 ? -1.071 -3.043 13.557 1.00 78.50 93 ALA A C 1
ATOM 709 O O . ALA A 1 93 ? -0.351 -3.924 13.072 1.00 78.50 93 ALA A O 1
ATOM 710 N N . ARG A 1 94 ? -0.600 -2.176 14.462 1.00 56.91 94 ARG A N 1
ATOM 711 C CA . ARG A 1 94 ? 0.549 -2.543 15.299 1.00 56.91 94 ARG A CA 1
ATOM 712 C C . ARG A 1 94 ? 0.109 -3.758 16.117 1.00 56.91 94 ARG A C 1
ATOM 714 O O . ARG A 1 94 ? -0.827 -3.649 16.906 1.00 56.91 94 ARG A O 1
ATOM 721 N N . LYS A 1 95 ? 0.739 -4.921 15.915 1.00 38.75 95 LYS A N 1
ATOM 722 C CA . LYS A 1 95 ? 0.601 -6.010 16.892 1.00 38.75 95 LYS A CA 1
ATOM 723 C C . LYS A 1 95 ? 0.995 -5.444 18.269 1.00 38.75 95 LYS A C 1
ATOM 725 O O . LYS A 1 95 ? 2.007 -4.737 18.313 1.00 38.75 95 LYS A O 1
ATOM 730 N N . PRO A 1 96 ? 0.202 -5.684 19.329 1.00 42.75 96 PRO A N 1
ATOM 731 C CA . PRO A 1 96 ? 0.617 -5.344 20.685 1.00 42.75 96 PRO A CA 1
ATOM 732 C C . PRO A 1 96 ? 1.932 -6.040 21.054 1.00 42.75 96 PRO A C 1
ATOM 734 O O . PRO A 1 96 ? 2.224 -7.114 20.471 1.00 42.75 96 PRO A O 1
#